Protein AF-A0A7S0RNE6-F1 (afdb_monomer_lite)

Foldseek 3Di:
DDDDDDPPPPPPPPPPPPPDQCQLPAAEQEALVSCCVPAAVDQFKEKEWAAAPPDPVRVCCVVPAQSVLCNVCSNRGHYYYYHLVRHDVVVCPDVVVVVSVVPGWIWIQHRVVRDIDTDDFDADPVRDTDNVVCVVVVCVVSVVVVVVPPDPPPPPPPDDDDDDD

Secondary structure (DSSP, 8-state):
----------------------TT-PEEE-SHHHIIIIIISSSS-EEEEEE-TT-HHHHHHIIIIIHHHHHHHTTTSEEEEEEGGGS-TTTS-S-HHHHHHH--EEEEEETTTTEEEE----B-TTS-B-GGGGHHHHHHHTTGGGGGGS---------------

Organism: NCBI:txid1411642

Structure (mmCIF, N/CA/C/O backbone):
data_AF-A0A7S0RNE6-F1
#
_entry.id   AF-A0A7S0RNE6-F1
#
loop_
_atom_site.group_PDB
_atom_site.id
_atom_site.type_symbol
_atom_site.label_atom_id
_atom_site.label_alt_id
_atom_site.label_comp_id
_atom_site.label_asym_id
_atom_site.label_entity_id
_atom_site.label_seq_id
_atom_site.pdbx_PDB_ins_code
_atom_site.Cartn_x
_atom_site.Cartn_y
_atom_site.Cartn_z
_atom_site.occupancy
_atom_site.B_iso_or_equiv
_atom_site.auth_seq_id
_atom_site.auth_comp_id
_atom_site.auth_asym_id
_atom_site.auth_atom_id
_atom_site.pdbx_PDB_model_num
ATOM 1 N N . MET A 1 1 ? -60.016 19.000 -15.930 1.00 43.31 1 MET A N 1
ATOM 2 C CA . MET A 1 1 ? -59.754 17.559 -15.732 1.00 43.31 1 MET A CA 1
ATOM 3 C C . MET A 1 1 ? -58.255 17.374 -15.800 1.00 43.31 1 MET A C 1
ATOM 5 O O . MET A 1 1 ? -57.681 17.263 -16.875 1.00 43.31 1 MET A O 1
ATOM 9 N N . ASP A 1 2 ? -57.642 17.488 -14.631 1.00 38.62 2 ASP A N 1
ATOM 10 C CA . ASP A 1 2 ? -56.204 17.470 -14.411 1.00 38.62 2 ASP A CA 1
ATOM 11 C C . ASP A 1 2 ? -55.671 16.040 -14.495 1.00 38.62 2 ASP A C 1
ATOM 13 O O . ASP A 1 2 ? -56.084 15.161 -13.734 1.00 38.62 2 ASP A O 1
ATOM 17 N N . SER A 1 3 ? -54.748 15.806 -15.428 1.00 40.12 3 SER A N 1
ATOM 18 C CA . SER A 1 3 ? -54.062 14.524 -15.547 1.00 40.12 3 SER A CA 1
ATOM 19 C C . SER A 1 3 ? -52.966 14.449 -14.487 1.00 40.12 3 SER A C 1
ATOM 21 O O . SER A 1 3 ? -51.881 15.016 -14.616 1.00 40.12 3 SER A O 1
ATOM 23 N N . LYS A 1 4 ? -53.301 13.776 -13.387 1.00 51.25 4 LYS A N 1
ATOM 24 C CA . LYS A 1 4 ? -52.359 13.310 -12.371 1.00 51.25 4 LYS A CA 1
ATOM 25 C C . LYS A 1 4 ? -51.500 12.202 -12.974 1.00 51.25 4 LYS A C 1
ATOM 27 O O . LYS A 1 4 ? -52.035 11.201 -13.439 1.00 51.25 4 LYS A O 1
ATOM 32 N N . GLY A 1 5 ? -50.180 12.342 -12.889 1.00 46.88 5 GLY A N 1
ATOM 33 C CA . GLY A 1 5 ? -49.277 11.258 -13.269 1.00 46.88 5 GLY A CA 1
ATOM 34 C C . GLY A 1 5 ? -47.790 11.563 -13.146 1.00 46.88 5 GLY A C 1
ATOM 35 O O . GLY A 1 5 ? -47.016 11.035 -13.932 1.00 46.88 5 GLY A O 1
ATOM 36 N N . LEU A 1 6 ? -47.364 12.415 -12.205 1.00 38.16 6 LEU A N 1
ATOM 37 C CA . LEU A 1 6 ? -45.937 12.574 -11.918 1.00 38.16 6 LEU A CA 1
ATOM 38 C C . LEU A 1 6 ? -45.538 11.584 -10.816 1.00 38.16 6 LEU A C 1
ATOM 40 O O . LEU A 1 6 ? -45.683 11.853 -9.622 1.00 38.16 6 LEU A O 1
ATOM 44 N N . THR A 1 7 ? -45.076 10.407 -11.230 1.00 46.88 7 THR A N 1
ATOM 45 C CA . THR A 1 7 ? -44.482 9.399 -10.350 1.00 46.88 7 THR A CA 1
ATOM 46 C C . THR A 1 7 ? -43.222 9.984 -9.714 1.00 46.88 7 THR A C 1
ATOM 48 O O . THR A 1 7 ? -42.197 10.147 -10.372 1.00 46.88 7 THR A O 1
ATOM 51 N N . ARG A 1 8 ? -43.295 10.330 -8.424 1.00 43.78 8 ARG A N 1
ATOM 52 C CA . ARG A 1 8 ? -42.121 10.671 -7.612 1.00 43.78 8 ARG A CA 1
ATOM 53 C C . ARG A 1 8 ? -41.256 9.420 -7.472 1.00 43.78 8 ARG A C 1
ATOM 55 O O . ARG A 1 8 ? -41.532 8.563 -6.638 1.00 43.78 8 ARG A O 1
ATOM 62 N N . VAL A 1 9 ? -40.215 9.320 -8.291 1.00 37.88 9 VAL A N 1
ATOM 63 C CA . VAL A 1 9 ? -39.115 8.380 -8.068 1.00 37.88 9 VAL A CA 1
ATOM 64 C C . VAL A 1 9 ? -38.275 8.952 -6.930 1.00 37.88 9 VAL A C 1
ATOM 66 O O . VAL A 1 9 ? -37.409 9.800 -7.135 1.00 37.88 9 VAL A O 1
ATOM 69 N N . THR A 1 10 ? -38.570 8.531 -5.703 1.00 36.06 10 THR A N 1
ATOM 70 C CA . THR A 1 10 ? -37.675 8.749 -4.567 1.00 36.06 10 THR A CA 1
ATOM 71 C C . THR A 1 10 ? -36.457 7.857 -4.775 1.00 36.06 10 THR A C 1
ATOM 73 O O . THR A 1 10 ? -36.476 6.677 -4.430 1.00 36.06 10 THR A O 1
ATOM 76 N N . VAL A 1 11 ? -35.398 8.406 -5.368 1.00 35.62 11 VAL A N 1
ATOM 77 C CA . VAL A 1 11 ? -34.070 7.790 -5.318 1.00 35.62 11 VAL A CA 1
ATOM 78 C C . VAL A 1 11 ? -33.594 7.920 -3.877 1.00 35.62 11 VAL A C 1
ATOM 80 O O . VAL A 1 11 ? -33.124 8.973 -3.450 1.00 35.62 11 VAL A O 1
ATOM 83 N N . VAL A 1 12 ? -33.773 6.857 -3.096 1.00 32.53 12 VAL A N 1
ATOM 84 C CA . VAL A 1 12 ? -33.127 6.728 -1.792 1.00 32.53 12 VAL A CA 1
ATOM 85 C C . VAL A 1 12 ? -31.636 6.542 -2.065 1.00 32.53 12 VAL A C 1
ATOM 87 O O . VAL A 1 12 ? -31.159 5.441 -2.323 1.00 32.53 12 VAL A O 1
ATOM 90 N N . MET A 1 13 ? -30.900 7.649 -2.067 1.00 31.06 13 MET A N 1
ATOM 91 C CA . MET A 1 13 ? -29.445 7.651 -2.101 1.00 31.06 13 MET A CA 1
ATOM 92 C C . MET A 1 13 ? -28.947 7.216 -0.717 1.00 31.06 13 MET A C 1
ATOM 94 O O . MET A 1 13 ? -28.710 8.032 0.170 1.00 31.06 13 MET A O 1
ATOM 98 N N . CYS A 1 14 ? -28.839 5.904 -0.505 1.00 28.94 14 CYS A N 1
ATOM 99 C CA . CYS A 1 14 ? -28.154 5.346 0.655 1.00 28.94 14 CYS A CA 1
ATOM 100 C C . CYS A 1 14 ? -26.645 5.594 0.516 1.00 28.94 14 CYS A C 1
ATOM 102 O O . CYS A 1 14 ? -25.917 4.750 0.003 1.00 28.94 14 CYS A O 1
ATOM 104 N N . VAL A 1 15 ? -26.155 6.735 1.006 1.00 34.16 15 VAL A N 1
ATOM 105 C CA . VAL A 1 15 ? -24.735 6.880 1.359 1.00 34.16 15 VAL A CA 1
ATOM 106 C C . VAL A 1 15 ? -24.539 6.211 2.715 1.00 34.16 15 VAL A C 1
ATOM 108 O O . VAL A 1 15 ? -24.550 6.849 3.764 1.00 34.16 15 VAL A O 1
ATOM 111 N N . LEU A 1 16 ? -24.398 4.889 2.698 1.00 36.41 16 LEU A N 1
ATOM 112 C CA . LEU A 1 16 ? -23.822 4.163 3.820 1.00 36.41 16 LEU A CA 1
ATOM 113 C C . LEU A 1 16 ? -22.301 4.267 3.685 1.00 36.41 16 LEU A C 1
ATOM 115 O O . LEU A 1 16 ? -21.660 3.403 3.099 1.00 36.41 16 LEU A O 1
ATOM 119 N N . LEU A 1 17 ? -21.714 5.327 4.247 1.00 42.22 17 LEU A N 1
ATOM 120 C CA . LEU A 1 17 ? -20.278 5.384 4.558 1.00 42.22 17 LEU A CA 1
ATOM 121 C C . LEU A 1 17 ? -19.984 4.467 5.759 1.00 42.22 17 LEU A C 1
ATOM 123 O O . LEU A 1 17 ? -19.518 4.889 6.812 1.00 42.22 17 LEU A O 1
ATOM 127 N N . GLY A 1 18 ? -20.322 3.190 5.610 1.00 36.50 18 GLY A N 1
ATOM 128 C CA . GLY A 1 18 ? -19.699 2.107 6.344 1.00 36.50 18 GLY A CA 1
ATOM 129 C C . GLY A 1 18 ? -18.663 1.534 5.401 1.00 36.50 18 GLY A C 1
ATOM 130 O O . GLY A 1 18 ? -18.988 0.634 4.633 1.00 36.50 18 GLY A O 1
ATOM 131 N N . ILE A 1 19 ? -17.456 2.101 5.394 1.00 50.94 19 ILE A N 1
ATOM 132 C CA . ILE A 1 19 ? -16.364 1.543 4.599 1.00 50.94 19 ILE A CA 1
ATOM 133 C C . ILE A 1 19 ? -15.973 0.242 5.302 1.00 50.94 19 ILE A C 1
ATOM 135 O O . ILE A 1 19 ? -15.249 0.210 6.299 1.00 50.94 19 ILE A O 1
ATOM 139 N N . GLY A 1 20 ? -16.627 -0.828 4.850 1.00 51.56 20 GLY A N 1
ATOM 140 C CA . GLY A 1 20 ? -16.221 -2.195 5.099 1.00 51.56 20 GLY A CA 1
ATOM 141 C C . GLY A 1 20 ? -14.858 -2.443 4.470 1.00 51.56 20 GLY A C 1
ATOM 142 O O . GLY A 1 20 ? -14.289 -1.579 3.804 1.00 51.56 20 GLY A O 1
ATOM 143 N N . LEU A 1 21 ? -14.331 -3.631 4.718 1.00 57.44 21 LEU A N 1
ATOM 144 C CA . LEU A 1 21 ? -13.108 -4.088 4.078 1.00 57.44 21 LEU A CA 1
ATOM 145 C C . LEU A 1 21 ? -13.195 -3.939 2.544 1.00 57.44 21 LEU A C 1
ATOM 147 O O . LEU A 1 21 ? -14.299 -3.997 1.993 1.00 57.44 21 LEU A O 1
ATOM 151 N N . SER A 1 22 ? -12.062 -3.752 1.854 1.00 61.81 22 SER A N 1
ATOM 152 C CA . SER A 1 22 ? -12.038 -3.559 0.393 1.00 61.81 22 SER A CA 1
ATOM 153 C C . SER A 1 22 ? -12.666 -4.729 -0.372 1.00 61.81 22 SER A C 1
ATOM 155 O O . SER A 1 22 ? -13.056 -4.548 -1.522 1.00 61.81 22 SER A O 1
ATOM 157 N N . ASN A 1 23 ? -12.821 -5.906 0.257 1.00 65.25 23 ASN A N 1
ATOM 158 C CA . ASN A 1 23 ? -13.466 -7.099 -0.306 1.00 65.25 23 ASN A CA 1
ATOM 159 C C . ASN A 1 23 ? -12.882 -7.488 -1.679 1.00 65.25 23 ASN A C 1
ATOM 161 O O . ASN A 1 23 ? -13.606 -7.925 -2.576 1.00 65.25 23 ASN A O 1
ATOM 165 N N . GLY A 1 24 ? -11.575 -7.281 -1.871 1.00 69.50 24 GLY A N 1
ATOM 166 C CA . GLY A 1 24 ? -10.903 -7.549 -3.144 1.00 69.50 24 GLY A CA 1
ATOM 167 C C . GLY A 1 24 ? -11.176 -6.510 -4.240 1.00 69.50 24 GLY A C 1
ATOM 168 O O . GLY A 1 24 ? 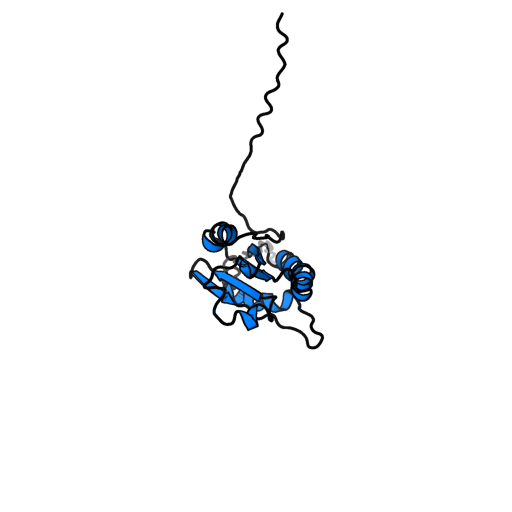-11.026 -6.825 -5.426 1.00 69.50 24 GLY A O 1
ATOM 169 N N . GLN A 1 25 ? -11.576 -5.290 -3.860 1.00 82.94 25 GLN A N 1
ATOM 170 C CA . GLN A 1 25 ? -11.595 -4.123 -4.735 1.00 82.94 25 GLN A CA 1
ATOM 171 C C . GLN A 1 25 ? -10.582 -3.047 -4.306 1.00 82.94 25 GLN A C 1
ATOM 173 O O . GLN A 1 25 ? -10.829 -2.251 -3.400 1.00 82.94 25 GLN A O 1
ATOM 178 N N . LEU A 1 26 ? -9.481 -2.961 -5.054 1.00 86.88 26 LEU A N 1
ATOM 179 C CA . LEU A 1 26 ? -8.425 -1.971 -4.858 1.00 86.88 26 LEU A CA 1
ATOM 180 C C . LEU A 1 26 ? -8.985 -0.541 -4.861 1.00 86.88 26 LEU A C 1
ATOM 182 O O . LEU A 1 26 ? -9.595 -0.093 -5.838 1.00 86.88 26 LEU A O 1
ATOM 186 N N . VAL A 1 27 ? -8.745 0.196 -3.776 1.00 91.50 27 VAL A N 1
ATOM 187 C CA . VAL A 1 27 ? -9.258 1.560 -3.604 1.00 91.50 27 VAL A CA 1
ATOM 188 C C . VAL A 1 27 ? -8.257 2.579 -4.140 1.00 91.50 27 VAL A C 1
ATOM 190 O O . VAL A 1 27 ? -7.149 2.707 -3.627 1.00 91.50 27 VAL A O 1
ATOM 193 N N . LYS A 1 28 ? -8.665 3.379 -5.126 1.00 91.81 28 LYS A N 1
ATOM 194 C CA . LYS A 1 28 ? -7.859 4.508 -5.604 1.00 91.81 28 LYS A CA 1
ATOM 195 C C . LYS A 1 28 ? -8.149 5.770 -4.788 1.00 91.81 28 LYS A C 1
ATOM 197 O O . LYS A 1 28 ? -9.288 6.242 -4.748 1.00 91.81 28 LYS A O 1
ATOM 202 N N . LEU A 1 29 ? -7.120 6.311 -4.144 1.00 92.12 29 LEU A N 1
ATOM 203 C CA . LEU A 1 29 ? -7.142 7.590 -3.440 1.00 92.12 29 LEU A CA 1
ATOM 204 C C . LEU A 1 29 ? -6.666 8.674 -4.409 1.00 92.12 29 LEU A C 1
ATOM 206 O O . LEU A 1 29 ? -5.570 8.577 -4.956 1.00 92.12 29 LEU A O 1
ATOM 210 N N . ASN A 1 30 ? -7.504 9.683 -4.644 1.00 90.19 30 ASN A N 1
ATOM 211 C CA . ASN A 1 30 ? -7.254 10.701 -5.677 1.00 90.19 30 ASN A CA 1
ATOM 212 C C . ASN A 1 30 ? -6.733 12.030 -5.114 1.00 90.19 30 ASN A C 1
ATOM 214 O O . ASN A 1 30 ? -6.641 13.002 -5.852 1.00 90.19 30 ASN A O 1
ATOM 218 N N . SER A 1 31 ? -6.528 12.117 -3.799 1.00 90.25 31 SER A N 1
ATOM 219 C CA . SER A 1 31 ? -6.063 13.336 -3.145 1.00 90.25 31 SER A CA 1
ATOM 220 C C . SER A 1 31 ? -5.549 13.051 -1.737 1.00 90.25 31 SER A C 1
ATOM 222 O O . SER A 1 31 ? -5.872 12.024 -1.123 1.00 90.25 31 SER A O 1
ATOM 224 N N . ARG A 1 32 ? -4.819 14.023 -1.183 1.00 88.62 32 ARG A N 1
ATOM 225 C CA . ARG A 1 32 ? -4.440 14.033 0.235 1.00 88.62 32 ARG A CA 1
ATOM 226 C C . ARG A 1 32 ? -5.656 13.989 1.165 1.00 88.62 32 ARG A C 1
ATOM 228 O O . ARG A 1 32 ? -5.652 13.251 2.145 1.00 88.62 32 ARG A O 1
ATOM 235 N N . ASP A 1 33 ? -6.715 14.722 0.834 1.00 88.12 33 ASP A N 1
ATOM 236 C CA . ASP A 1 33 ? -7.965 14.730 1.602 1.00 88.12 33 ASP A CA 1
ATOM 237 C C . ASP A 1 33 ? -8.620 13.342 1.652 1.00 88.12 33 ASP A C 1
ATOM 239 O O . ASP A 1 33 ? -9.148 12.934 2.690 1.00 88.12 33 ASP A O 1
ATOM 243 N N . ASP A 1 34 ? -8.591 12.611 0.535 1.00 89.19 34 ASP A N 1
ATOM 244 C CA . ASP A 1 34 ? -9.097 11.241 0.452 1.00 89.19 34 ASP A CA 1
ATOM 245 C C . ASP A 1 34 ? -8.289 10.303 1.351 1.00 89.19 34 ASP A C 1
ATOM 247 O O . ASP A 1 34 ? -8.875 9.474 2.051 1.00 89.19 34 ASP A O 1
ATOM 251 N N . PHE A 1 35 ? -6.963 10.461 1.377 1.00 88.44 35 PHE A N 1
ATOM 252 C CA . PHE A 1 35 ? -6.092 9.717 2.282 1.00 88.44 35 PHE A CA 1
ATOM 253 C C . PHE A 1 35 ? -6.444 9.997 3.746 1.00 88.44 35 PHE A C 1
ATOM 255 O O . PHE A 1 35 ? -6.665 9.070 4.524 1.00 88.44 35 PHE A O 1
ATOM 262 N N . GLU A 1 36 ? -6.568 11.262 4.140 1.00 85.38 36 GLU A N 1
ATOM 263 C CA . GLU A 1 36 ? -6.894 11.608 5.526 1.00 85.38 36 GLU A CA 1
ATOM 264 C C . GLU A 1 36 ? -8.266 11.063 5.951 1.00 85.38 36 GLU A C 1
ATOM 266 O O . GLU A 1 36 ? -8.410 10.483 7.032 1.00 85.38 36 GLU A O 1
ATOM 271 N N . LYS A 1 37 ? -9.277 11.179 5.084 1.00 86.12 37 LYS A N 1
ATOM 272 C CA . LYS A 1 37 ? -10.650 10.756 5.395 1.00 86.12 37 LYS A CA 1
ATOM 273 C C . LYS A 1 37 ? -10.835 9.239 5.382 1.00 86.12 37 LYS A C 1
ATOM 275 O O . LYS A 1 37 ? -11.564 8.728 6.228 1.00 86.12 37 LYS A O 1
ATOM 280 N N . LYS A 1 38 ? -10.214 8.524 4.440 1.00 86.44 38 LYS A N 1
ATOM 281 C CA . LYS A 1 38 ? -10.411 7.072 4.259 1.00 86.44 38 LYS A CA 1
ATOM 282 C C . LYS A 1 38 ? -9.355 6.250 4.989 1.00 86.44 38 LYS A C 1
ATOM 284 O O . LYS A 1 38 ? -9.664 5.218 5.557 1.00 86.44 38 LYS A O 1
ATOM 289 N N . VAL A 1 39 ? -8.109 6.708 5.032 1.00 86.44 39 VAL A N 1
ATOM 290 C CA . VAL A 1 39 ? -7.003 5.938 5.622 1.00 86.44 39 VAL A CA 1
ATOM 291 C C . VAL A 1 39 ? -6.799 6.312 7.086 1.00 86.44 39 VAL A C 1
ATOM 293 O O . VAL A 1 39 ? -6.757 5.443 7.955 1.00 86.44 39 VAL A O 1
ATOM 296 N N . VAL A 1 40 ? -6.692 7.610 7.386 1.00 81.62 40 VAL A N 1
ATOM 297 C CA . VAL A 1 40 ? -6.318 8.078 8.735 1.00 81.62 40 VAL A CA 1
ATOM 298 C C . VAL A 1 40 ? -7.512 8.084 9.693 1.00 81.62 40 VAL A C 1
ATOM 300 O O . VAL A 1 40 ? -7.379 7.693 10.859 1.00 81.62 40 VAL A O 1
ATOM 303 N N . ALA A 1 41 ? -8.687 8.519 9.230 1.00 77.31 41 ALA A N 1
ATOM 304 C CA . ALA A 1 41 ? -9.873 8.620 10.080 1.00 77.31 41 ALA A CA 1
ATOM 305 C C . ALA A 1 41 ? -10.556 7.262 10.353 1.00 77.31 41 ALA A C 1
ATOM 307 O O . ALA A 1 41 ? -11.254 7.113 11.367 1.00 77.31 41 ALA A O 1
ATOM 308 N N . GLU A 1 42 ? -10.335 6.256 9.502 1.00 74.00 42 GLU A N 1
ATOM 309 C CA . GLU A 1 42 ? -10.970 4.942 9.611 1.00 74.00 42 GLU A CA 1
ATOM 310 C C . GLU A 1 42 ? -10.429 4.059 10.739 1.00 74.00 42 GLU A C 1
ATOM 312 O O . GLU A 1 42 ? -9.358 4.273 11.308 1.00 74.00 42 GLU A O 1
ATOM 317 N N . LYS A 1 43 ? -11.221 3.036 11.099 1.00 69.88 43 LYS A N 1
ATOM 318 C CA . LYS A 1 43 ? -10.873 2.085 12.164 1.00 69.88 43 LYS A CA 1
ATOM 319 C C . LYS A 1 43 ? -9.940 0.961 11.702 1.00 69.88 43 LYS A C 1
ATOM 321 O O . LYS A 1 43 ? -9.224 0.416 12.544 1.00 69.88 43 LYS A O 1
ATOM 326 N N . ASN A 1 44 ? -9.981 0.617 10.418 1.00 79.94 44 ASN A N 1
ATOM 327 C CA . ASN A 1 44 ? -9.299 -0.541 9.848 1.00 79.94 44 ASN A CA 1
ATOM 328 C C . ASN A 1 44 ? -7.833 -0.226 9.530 1.00 79.94 44 ASN A C 1
ATOM 330 O O . ASN A 1 44 ? -7.449 0.935 9.401 1.00 79.94 44 ASN A O 1
ATOM 334 N N . ALA A 1 45 ? -7.002 -1.264 9.447 1.00 85.56 45 ALA A N 1
ATOM 335 C CA . ALA A 1 45 ? -5.663 -1.106 8.897 1.00 85.56 45 ALA A CA 1
ATOM 336 C C . ALA A 1 45 ? -5.755 -0.908 7.379 1.00 85.56 45 ALA A C 1
ATOM 338 O O . ALA A 1 45 ? -6.696 -1.390 6.739 1.00 85.56 45 ALA A O 1
ATOM 339 N N . TRP A 1 46 ? -4.763 -0.222 6.823 1.00 90.38 46 TRP A N 1
ATOM 340 C CA . TRP A 1 46 ? -4.680 0.046 5.395 1.00 90.38 46 TRP A CA 1
ATOM 341 C C . TRP A 1 46 ? -3.297 -0.289 4.865 1.00 90.38 46 TRP A C 1
ATOM 343 O O . TRP A 1 46 ? -2.285 -0.002 5.505 1.00 90.38 46 TRP A O 1
ATOM 353 N N . LEU A 1 47 ? -3.270 -0.872 3.679 1.00 91.31 47 LEU A N 1
ATOM 354 C CA . LEU A 1 47 ? -2.080 -1.091 2.890 1.00 91.31 47 LEU A CA 1
ATOM 355 C C . LEU A 1 47 ? -2.120 -0.145 1.694 1.00 91.31 47 LEU A C 1
ATOM 357 O O . LEU A 1 47 ? -2.961 -0.299 0.812 1.00 91.31 47 LEU A O 1
ATOM 361 N N . ILE A 1 48 ? -1.234 0.844 1.682 1.00 91.31 48 ILE A N 1
ATOM 362 C CA . ILE A 1 48 ? -1.222 1.907 0.678 1.00 91.31 48 ILE A CA 1
ATOM 363 C C . ILE A 1 48 ? 0.028 1.790 -0.175 1.00 91.31 48 ILE A C 1
ATOM 365 O O . ILE A 1 48 ? 1.134 1.780 0.361 1.00 91.31 48 ILE A O 1
ATOM 369 N N . ALA A 1 49 ? -0.145 1.748 -1.494 1.00 90.44 49 ALA A N 1
ATOM 370 C CA . ALA A 1 49 ? 0.958 1.903 -2.430 1.00 90.44 49 ALA A CA 1
ATOM 371 C C . ALA A 1 49 ? 1.037 3.328 -2.980 1.00 90.44 49 ALA A C 1
ATOM 373 O O . ALA A 1 49 ? 0.044 3.865 -3.474 1.00 90.44 49 ALA A O 1
ATOM 374 N N . GLY A 1 50 ? 2.233 3.909 -2.923 1.00 89.12 50 GLY A N 1
ATOM 375 C CA . GLY A 1 50 ? 2.567 5.163 -3.594 1.00 89.12 50 GLY A CA 1
ATOM 376 C C . GLY A 1 50 ? 3.047 4.875 -5.001 1.00 89.12 50 GLY A C 1
ATOM 377 O O . GLY A 1 50 ? 4.002 4.116 -5.191 1.00 89.12 50 GLY A O 1
ATOM 378 N N . LEU A 1 51 ? 2.374 5.475 -5.972 1.00 87.94 51 LEU A N 1
ATOM 379 C CA . LEU A 1 51 ? 2.629 5.279 -7.390 1.00 87.94 51 LEU A CA 1
ATOM 380 C C . LEU A 1 51 ? 3.018 6.599 -8.046 1.00 87.94 51 LEU A C 1
ATOM 382 O O . LEU A 1 51 ? 2.510 7.651 -7.672 1.00 87.94 51 LEU A O 1
ATOM 386 N N . GLU A 1 52 ? 3.878 6.512 -9.053 1.00 85.44 52 GLU A N 1
ATOM 387 C CA . GLU A 1 52 ? 4.191 7.630 -9.935 1.00 85.44 52 GLU A CA 1
ATOM 388 C C . GLU A 1 52 ? 3.576 7.345 -11.307 1.00 85.44 52 GLU A C 1
ATOM 390 O O . GLU A 1 52 ? 3.883 6.326 -11.935 1.00 85.44 52 GLU A O 1
ATOM 395 N N . SER A 1 53 ? 2.665 8.203 -11.762 1.00 76.94 53 SER A N 1
ATOM 396 C CA . SER A 1 53 ? 1.843 7.926 -12.949 1.00 76.94 53 SER A CA 1
ATOM 397 C C . SER A 1 53 ? 2.657 7.754 -14.238 1.00 76.94 53 SER A C 1
ATOM 399 O O . SER A 1 53 ? 2.312 6.911 -15.079 1.00 76.94 53 SER A O 1
ATOM 401 N N . ASP A 1 54 ? 3.779 8.465 -14.355 1.00 80.06 54 ASP A N 1
ATOM 402 C CA . ASP A 1 54 ? 4.652 8.436 -15.529 1.00 80.06 54 ASP A CA 1
ATOM 403 C C . ASP A 1 54 ? 5.578 7.209 -15.570 1.00 80.06 54 ASP A C 1
ATOM 405 O O . ASP A 1 54 ? 6.047 6.812 -16.644 1.00 80.06 54 ASP A O 1
ATOM 409 N N . LEU A 1 55 ? 5.762 6.502 -14.449 1.00 80.12 55 LEU A N 1
ATOM 410 C CA . LEU A 1 55 ? 6.635 5.332 -14.384 1.00 80.12 55 LEU A CA 1
ATOM 411 C C . LEU A 1 55 ? 5.920 4.048 -14.820 1.00 80.12 55 LEU A C 1
ATOM 413 O O . LEU A 1 55 ? 4.957 3.577 -14.211 1.00 80.12 55 LEU A O 1
ATOM 417 N N . SER A 1 56 ? 6.467 3.400 -15.854 1.00 83.94 56 SER A N 1
ATOM 418 C CA . SER A 1 56 ? 5.993 2.086 -16.318 1.00 83.94 56 SER A CA 1
ATOM 419 C C . SER A 1 56 ? 6.011 1.035 -15.199 1.00 83.94 56 SER A C 1
ATOM 421 O O . SER A 1 56 ? 5.079 0.238 -15.080 1.00 83.94 56 SER A O 1
ATOM 423 N N . ALA A 1 57 ? 7.025 1.087 -14.328 1.00 81.88 57 ALA A N 1
ATOM 424 C CA . ALA A 1 57 ? 7.149 0.212 -13.166 1.00 81.88 57 ALA A CA 1
ATOM 425 C C . ALA A 1 57 ? 5.964 0.357 -12.195 1.00 81.88 57 ALA A C 1
ATOM 427 O O . ALA A 1 57 ? 5.419 -0.652 -11.751 1.00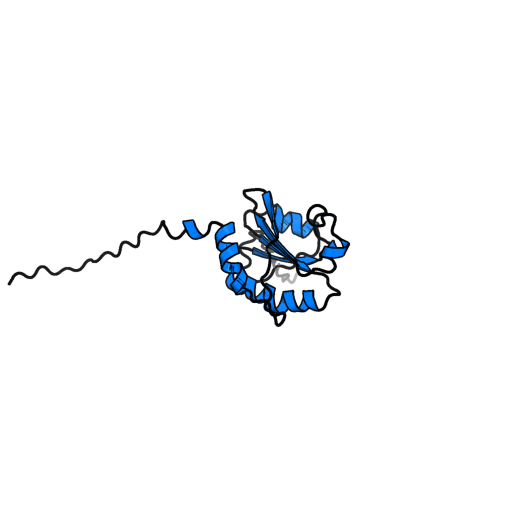 81.88 57 ALA A O 1
ATOM 428 N N . SER A 1 58 ? 5.498 1.582 -11.927 1.00 85.75 58 SER A N 1
ATOM 429 C CA . SER A 1 58 ? 4.342 1.832 -11.056 1.00 85.75 58 SER A CA 1
ATOM 430 C C . SER A 1 58 ? 3.041 1.287 -11.646 1.00 85.75 58 SER A C 1
ATOM 432 O O . SER A 1 58 ? 2.267 0.651 -10.932 1.00 85.75 58 SER A O 1
ATOM 434 N N . ARG A 1 59 ? 2.821 1.443 -12.960 1.00 87.19 59 ARG A N 1
ATOM 435 C CA . ARG A 1 59 ? 1.647 0.864 -13.644 1.00 87.19 59 ARG A CA 1
ATOM 436 C C . ARG A 1 59 ? 1.673 -0.664 -13.637 1.00 87.19 59 ARG A C 1
ATOM 438 O O . ARG A 1 59 ? 0.643 -1.304 -13.419 1.00 87.19 59 ARG A O 1
ATOM 445 N N . HIS A 1 60 ? 2.846 -1.256 -13.873 1.00 87.50 60 HIS A N 1
ATOM 446 C CA . HIS A 1 60 ? 3.015 -2.705 -13.815 1.00 87.50 60 HIS A CA 1
ATOM 447 C C . HIS A 1 60 ? 2.750 -3.229 -12.399 1.00 87.50 60 HIS A C 1
ATOM 449 O O . HIS A 1 60 ? 1.995 -4.183 -12.220 1.00 87.50 60 HIS A O 1
ATOM 455 N N . PHE A 1 61 ? 3.300 -2.557 -11.390 1.00 88.19 61 PHE A N 1
ATOM 456 C CA . PHE A 1 61 ? 3.094 -2.888 -9.988 1.00 88.19 61 PHE A CA 1
ATOM 457 C C . PHE A 1 61 ? 1.627 -2.801 -9.563 1.00 88.19 61 PHE A C 1
ATOM 459 O O . PHE A 1 61 ? 1.108 -3.735 -8.958 1.00 88.19 61 PHE A O 1
ATOM 466 N N . GLU A 1 62 ? 0.916 -1.733 -9.925 1.00 90.12 62 GLU A N 1
ATOM 467 C CA . GLU A 1 62 ? -0.513 -1.610 -9.627 1.00 90.12 62 GLU A CA 1
ATOM 468 C C . GLU A 1 62 ? -1.306 -2.794 -10.202 1.00 90.12 62 GLU A C 1
ATOM 470 O O . GLU A 1 62 ? -2.029 -3.485 -9.481 1.00 90.12 62 GLU A O 1
ATOM 475 N N . LYS A 1 63 ? -1.111 -3.084 -11.493 1.00 89.12 63 LYS A N 1
ATOM 476 C CA . LYS A 1 63 ? -1.885 -4.098 -12.218 1.00 89.12 63 LYS A CA 1
ATOM 477 C C . LYS A 1 63 ? -1.560 -5.534 -11.801 1.00 89.12 63 LYS A C 1
ATOM 479 O O . LYS A 1 63 ? -2.463 -6.368 -11.741 1.00 89.12 63 LYS A O 1
ATOM 484 N N . HIS A 1 64 ? -0.285 -5.842 -11.576 1.00 88.31 64 HIS A N 1
ATOM 485 C CA . HIS A 1 64 ? 0.175 -7.218 -11.375 1.00 88.31 64 HIS A CA 1
ATOM 486 C C . HIS A 1 64 ? 0.435 -7.557 -9.911 1.00 88.31 64 HIS A C 1
ATOM 488 O O . HIS A 1 64 ? 0.231 -8.705 -9.519 1.00 88.31 64 HIS A O 1
ATOM 494 N N . PHE A 1 65 ? 0.824 -6.575 -9.099 1.00 90.50 65 PHE A N 1
ATOM 495 C CA . PHE A 1 65 ? 1.090 -6.784 -7.684 1.00 90.50 65 PHE A CA 1
ATOM 496 C C . PHE A 1 65 ? -0.102 -6.372 -6.820 1.00 90.50 65 PHE A C 1
ATOM 498 O O . PHE A 1 65 ? -0.684 -7.225 -6.154 1.00 90.50 65 PHE A O 1
ATOM 505 N N . MET A 1 66 ? -0.524 -5.103 -6.865 1.00 91.62 66 MET A N 1
ATOM 506 C CA . MET A 1 66 ? -1.533 -4.569 -5.935 1.00 91.62 66 MET A CA 1
ATOM 507 C C . MET A 1 66 ? -2.921 -5.179 -6.128 1.00 91.62 66 MET A C 1
ATOM 509 O O . MET A 1 66 ? -3.546 -5.579 -5.150 1.00 91.62 66 MET A O 1
ATOM 513 N N . VAL A 1 67 ? -3.388 -5.321 -7.373 1.00 91.00 67 VAL A N 1
ATOM 514 C CA . VAL A 1 67 ? -4.682 -5.972 -7.662 1.00 91.00 67 VAL A CA 1
ATOM 515 C C . VAL A 1 67 ? -4.705 -7.428 -7.187 1.00 91.00 67 VAL A C 1
ATOM 517 O O . VAL A 1 67 ? -5.725 -7.913 -6.707 1.00 91.00 67 VAL A O 1
ATOM 520 N N . GLN A 1 68 ? -3.594 -8.153 -7.327 1.00 90.88 68 GLN A N 1
ATOM 521 C CA . GLN A 1 68 ? -3.512 -9.541 -6.864 1.00 90.88 68 GLN A CA 1
ATOM 522 C C . GLN A 1 68 ? -3.405 -9.613 -5.344 1.00 90.88 68 GLN A C 1
ATOM 524 O O . GLN A 1 68 ? -4.020 -10.471 -4.723 1.00 90.88 68 GLN A O 1
ATOM 529 N N . LEU A 1 69 ? -2.653 -8.697 -4.742 1.00 90.56 69 LEU A N 1
ATOM 530 C CA . LEU A 1 69 ? -2.520 -8.602 -3.301 1.00 90.56 69 LEU A CA 1
ATOM 531 C C . LEU A 1 69 ? -3.862 -8.326 -2.627 1.00 90.56 69 LEU A C 1
ATOM 533 O O . LEU A 1 69 ? -4.216 -9.024 -1.685 1.00 90.56 69 LEU A O 1
ATOM 537 N N . ASP A 1 70 ? -4.631 -7.370 -3.139 1.00 91.31 70 ASP A N 1
ATOM 538 C CA . ASP A 1 70 ? -5.962 -7.038 -2.632 1.00 91.31 70 ASP A CA 1
ATOM 539 C C . ASP A 1 70 ? -6.930 -8.232 -2.700 1.00 91.31 70 ASP A C 1
ATOM 541 O O . ASP A 1 70 ? -7.663 -8.477 -1.749 1.00 91.31 70 ASP A O 1
ATOM 545 N N . LYS A 1 71 ? -6.844 -9.088 -3.725 1.00 88.88 71 LYS A N 1
ATOM 546 C CA . LYS A 1 71 ? -7.600 -10.358 -3.749 1.00 88.88 71 LYS A CA 1
ATOM 547 C C . LYS A 1 71 ? -7.195 -11.345 -2.650 1.00 88.88 71 LYS A C 1
ATOM 549 O O . LYS A 1 71 ? -7.998 -12.191 -2.276 1.00 88.88 71 LYS A O 1
ATOM 554 N N . LEU A 1 72 ? -5.952 -11.286 -2.171 1.00 88.81 72 LEU A N 1
ATOM 555 C CA . LEU A 1 72 ? -5.429 -12.198 -1.147 1.00 88.81 72 LEU A CA 1
ATOM 556 C C . LEU A 1 72 ? -5.702 -11.703 0.272 1.00 88.81 72 LEU A C 1
ATOM 558 O O . LEU A 1 72 ? -5.865 -12.521 1.176 1.00 88.81 72 LEU A O 1
ATOM 562 N N . VAL A 1 73 ? -5.680 -10.383 0.480 1.00 87.88 73 VAL A N 1
ATOM 563 C CA . VAL A 1 73 ? -5.723 -9.773 1.820 1.00 87.88 73 VAL A CA 1
ATOM 564 C C . VAL A 1 73 ? -6.884 -8.809 2.032 1.00 87.88 73 VAL A C 1
ATOM 566 O O . VAL A 1 73 ? -7.036 -8.318 3.147 1.00 87.88 73 VAL A O 1
ATOM 569 N N . GLY A 1 74 ? -7.708 -8.554 1.015 1.00 83.94 74 GLY A N 1
ATOM 570 C CA . GLY A 1 74 ? -8.816 -7.596 1.055 1.00 83.94 74 GLY A CA 1
ATOM 571 C C . GLY A 1 74 ? -9.893 -7.926 2.087 1.00 83.94 74 GLY A C 1
ATOM 572 O O . GLY A 1 74 ? -10.643 -7.041 2.471 1.00 83.94 74 GLY A O 1
ATOM 573 N N . ASP A 1 75 ? -9.924 -9.164 2.593 1.00 82.88 75 ASP A N 1
ATOM 574 C CA . ASP A 1 75 ? -10.774 -9.595 3.714 1.00 82.88 75 ASP A CA 1
ATOM 575 C C . ASP A 1 75 ? -10.151 -9.316 5.098 1.00 82.88 75 ASP A C 1
ATOM 577 O O . ASP A 1 75 ? -10.776 -9.545 6.136 1.00 82.88 75 ASP A O 1
ATOM 581 N N . TRP A 1 76 ? -8.886 -8.896 5.157 1.00 82.88 76 TRP A N 1
ATOM 582 C CA . TRP A 1 76 ? -8.137 -8.664 6.403 1.00 82.88 76 TRP A CA 1
ATOM 583 C C . TRP A 1 76 ? -7.780 -7.194 6.583 1.00 82.88 76 TRP A C 1
ATOM 585 O O . TRP A 1 76 ? -7.718 -6.695 7.710 1.00 82.88 76 TRP A O 1
ATOM 595 N N . ILE A 1 77 ? -7.485 -6.521 5.475 1.00 86.88 77 ILE A N 1
ATOM 596 C CA . ILE A 1 77 ? -6.962 -5.166 5.442 1.00 86.88 77 ILE A CA 1
ATOM 597 C C . ILE A 1 77 ? -7.457 -4.459 4.184 1.00 86.88 77 ILE A C 1
ATOM 599 O O . ILE A 1 77 ? -7.553 -5.068 3.124 1.00 86.88 77 ILE A O 1
ATOM 603 N N . ASN A 1 78 ? -7.734 -3.162 4.296 1.00 89.81 78 ASN A N 1
ATOM 604 C CA . ASN A 1 78 ? -8.037 -2.348 3.127 1.00 89.81 78 ASN A CA 1
ATOM 605 C C . ASN A 1 78 ? -6.778 -2.160 2.288 1.00 89.81 78 ASN A C 1
ATOM 607 O O . ASN A 1 78 ? -5.717 -1.851 2.832 1.00 89.81 78 ASN A O 1
ATOM 611 N N . VAL A 1 79 ? -6.891 -2.291 0.972 1.00 92.44 79 VAL A N 1
ATOM 612 C CA . VAL A 1 79 ? -5.772 -2.059 0.057 1.00 92.44 79 VAL A CA 1
ATOM 613 C C . VAL A 1 79 ? -6.093 -0.882 -0.852 1.00 92.44 79 VAL A C 1
ATOM 615 O O . VAL A 1 79 ? -7.181 -0.801 -1.425 1.00 92.44 79 VAL A O 1
ATOM 618 N N . GLY A 1 80 ? -5.143 0.040 -0.995 1.00 93.44 80 GLY A N 1
ATOM 619 C CA . GLY A 1 80 ? -5.319 1.202 -1.849 1.00 93.44 80 GLY A CA 1
ATOM 620 C C . GLY A 1 80 ? -4.053 1.700 -2.525 1.00 93.44 80 GLY A C 1
ATOM 621 O O . GLY A 1 80 ? -2.933 1.327 -2.174 1.00 93.44 80 GLY A O 1
ATOM 622 N N . THR A 1 81 ? -4.254 2.558 -3.518 1.00 93.38 81 THR A N 1
ATOM 623 C CA . THR A 1 81 ? -3.195 3.250 -4.257 1.00 93.38 81 THR A CA 1
ATOM 624 C C . THR A 1 81 ? -3.393 4.754 -4.174 1.00 93.38 81 THR A C 1
ATOM 626 O O . THR A 1 81 ? -4.520 5.239 -4.071 1.00 93.38 81 THR A O 1
ATOM 629 N N . ILE A 1 82 ? -2.294 5.499 -4.202 1.00 91.81 82 ILE A N 1
ATOM 630 C CA . ILE A 1 82 ? -2.284 6.963 -4.215 1.00 91.81 82 ILE A CA 1
ATOM 631 C C . ILE A 1 82 ? -1.096 7.453 -5.042 1.00 91.81 82 ILE A C 1
ATOM 633 O O . ILE A 1 82 ? -0.075 6.766 -5.122 1.00 91.81 82 ILE A O 1
ATOM 637 N N . GLN A 1 83 ? -1.216 8.627 -5.663 1.00 89.12 83 GLN A N 1
ATOM 638 C CA . GLN A 1 83 ? -0.059 9.257 -6.295 1.00 89.12 83 GLN A CA 1
ATOM 639 C C . GLN A 1 83 ? 0.936 9.721 -5.227 1.00 89.12 83 GLN A C 1
ATOM 641 O O . GLN A 1 83 ? 0.537 10.194 -4.161 1.00 89.12 83 GLN A O 1
ATOM 646 N N . VAL A 1 84 ? 2.237 9.598 -5.495 1.00 85.38 84 VAL A N 1
ATOM 647 C CA . VAL A 1 84 ? 3.277 10.022 -4.540 1.00 85.38 84 VAL A CA 1
ATOM 648 C C . VAL A 1 84 ? 3.140 11.509 -4.186 1.00 85.38 84 VAL A C 1
ATOM 650 O O . VAL A 1 84 ? 3.293 11.875 -3.018 1.00 85.38 84 VAL A O 1
ATOM 653 N N . GLU A 1 85 ? 2.776 12.358 -5.149 1.00 84.50 85 GLU A N 1
ATOM 654 C CA . GLU A 1 85 ? 2.531 13.795 -4.941 1.00 84.50 85 GLU A CA 1
ATOM 655 C C . GLU A 1 85 ? 1.372 14.100 -3.974 1.00 84.50 85 GLU A C 1
ATOM 657 O O . GLU A 1 85 ? 1.433 15.077 -3.217 1.00 84.50 85 GLU A O 1
ATOM 662 N N . ASP A 1 86 ? 0.373 13.216 -3.920 1.00 88.00 86 ASP A N 1
ATOM 663 C CA . ASP A 1 86 ? -0.818 13.343 -3.075 1.00 88.00 86 ASP A CA 1
ATOM 664 C C . ASP A 1 86 ? -0.614 12.810 -1.651 1.00 88.00 86 ASP A C 1
ATOM 666 O O . ASP A 1 86 ? -1.461 13.015 -0.775 1.00 88.00 86 ASP A O 1
ATOM 670 N N . LEU A 1 87 ? 0.515 12.151 -1.376 1.00 83.56 87 LEU A N 1
ATOM 671 C CA . LEU A 1 87 ? 0.824 11.668 -0.035 1.00 83.56 87 LEU A CA 1
ATOM 672 C C . LEU A 1 87 ? 0.932 12.826 0.987 1.00 83.56 87 LEU A C 1
ATOM 674 O O . LEU A 1 87 ? 1.257 13.975 0.656 1.00 83.56 87 LEU A O 1
ATOM 678 N N . PRO A 1 88 ? 0.674 12.552 2.274 1.00 80.44 88 PRO A N 1
ATOM 679 C CA . PRO A 1 88 ? 1.038 13.450 3.364 1.00 80.44 88 PRO A CA 1
ATOM 680 C C . PRO A 1 88 ? 2.541 13.781 3.361 1.00 80.44 88 PRO A C 1
ATOM 682 O O . PRO A 1 88 ? 3.382 12.920 3.099 1.00 80.44 88 PRO A O 1
ATOM 685 N N . LYS A 1 89 ? 2.905 15.030 3.678 1.00 77.12 89 LYS A N 1
ATOM 686 C CA . LYS A 1 89 ? 4.305 15.509 3.617 1.00 77.12 89 LYS A CA 1
ATOM 687 C C . LYS A 1 89 ? 5.267 14.718 4.512 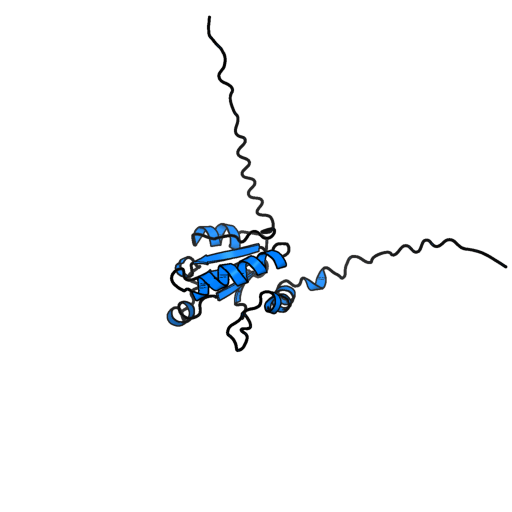1.00 77.12 89 LYS A C 1
ATOM 689 O O . LYS A 1 89 ? 6.450 14.605 4.213 1.00 77.12 89 LYS A O 1
ATOM 694 N N . ASP A 1 90 ? 4.773 14.178 5.618 1.00 72.38 90 ASP A N 1
ATOM 695 C CA . ASP A 1 90 ? 5.519 13.330 6.548 1.00 72.38 90 ASP A CA 1
ATOM 696 C C . ASP A 1 90 ? 5.779 11.914 6.006 1.00 72.38 90 ASP A C 1
ATOM 698 O O . ASP A 1 90 ? 6.739 11.271 6.440 1.00 72.38 90 ASP A O 1
ATOM 702 N N . MET A 1 91 ? 4.980 11.457 5.035 1.00 71.00 91 MET A N 1
ATOM 703 C CA . MET A 1 91 ? 5.255 10.262 4.225 1.00 71.00 91 MET A CA 1
ATOM 704 C C . MET A 1 91 ? 6.182 10.573 3.044 1.00 71.00 91 MET A C 1
ATOM 706 O O . MET A 1 91 ? 6.935 9.708 2.613 1.00 71.00 91 MET A O 1
ATOM 710 N N . GLN A 1 92 ? 6.199 11.824 2.579 1.00 67.50 92 GLN A N 1
ATOM 711 C CA . GLN A 1 92 ? 7.115 12.336 1.550 1.00 67.50 92 GLN A CA 1
ATOM 712 C C . GLN A 1 92 ? 8.507 12.721 2.108 1.00 67.50 92 GLN A C 1
ATOM 714 O O . GLN A 1 92 ? 9.186 13.572 1.540 1.00 67.50 92 GLN A O 1
ATOM 719 N N . LYS A 1 93 ? 8.934 12.149 3.248 1.00 57.88 93 LYS A N 1
ATOM 720 C CA . LYS A 1 93 ? 10.198 12.476 3.950 1.00 57.88 93 LYS A CA 1
ATOM 721 C C . LYS A 1 93 ? 11.425 12.534 3.005 1.00 57.88 93 LYS A C 1
ATOM 723 O O . LYS A 1 93 ? 11.451 11.841 1.993 1.00 57.88 93 LYS A O 1
ATOM 728 N N . PRO A 1 94 ? 12.476 13.312 3.353 1.00 45.41 94 PRO A N 1
ATOM 729 C CA . PRO A 1 94 ? 13.279 14.157 2.446 1.00 45.41 94 PRO A CA 1
ATOM 730 C C . PRO A 1 94 ? 14.162 13.454 1.402 1.00 45.41 94 PRO A C 1
ATOM 732 O O . PRO A 1 94 ? 14.859 14.126 0.651 1.00 45.41 94 PRO A O 1
ATOM 735 N N . ASN A 1 95 ? 14.087 12.134 1.267 1.00 46.09 95 ASN A N 1
ATOM 736 C CA . ASN A 1 95 ? 14.681 11.392 0.156 1.00 46.09 95 ASN A CA 1
ATOM 737 C C . ASN A 1 95 ? 13.804 11.475 -1.111 1.00 46.09 95 ASN A C 1
ATOM 739 O O . ASN A 1 95 ? 13.707 10.505 -1.855 1.00 46.09 95 ASN A O 1
ATOM 743 N N . VAL A 1 96 ? 13.145 12.612 -1.360 1.00 44.62 96 VAL A N 1
ATOM 744 C CA . VAL A 1 96 ? 12.157 12.807 -2.440 1.00 44.62 96 VAL A CA 1
ATOM 745 C C . VAL A 1 96 ? 12.748 12.467 -3.813 1.00 44.62 96 VAL A C 1
ATOM 747 O O . VAL A 1 96 ? 12.084 11.821 -4.616 1.00 44.62 96 VAL A O 1
ATOM 750 N N . GLU A 1 97 ? 14.031 12.757 -4.042 1.00 48.25 97 GLU A N 1
ATOM 751 C CA . GLU A 1 97 ? 14.718 12.370 -5.283 1.00 48.25 97 GLU A CA 1
ATOM 752 C C . GLU A 1 97 ? 14.961 10.858 -5.418 1.00 48.25 97 GLU A C 1
ATOM 754 O O . GLU A 1 97 ? 15.071 10.348 -6.532 1.00 48.25 97 GLU A O 1
ATOM 759 N N . HIS A 1 98 ? 15.043 10.126 -4.303 1.00 47.53 98 HIS A N 1
ATOM 760 C CA . HIS A 1 98 ? 15.184 8.670 -4.289 1.00 47.53 98 HIS A CA 1
ATOM 761 C C . HIS A 1 98 ? 13.828 7.962 -4.302 1.00 47.53 98 HIS A C 1
ATOM 763 O O . HIS A 1 98 ? 13.707 6.955 -4.981 1.00 47.53 98 HIS A O 1
ATOM 769 N N . LEU A 1 99 ? 12.802 8.482 -3.619 1.00 45.50 99 LEU A N 1
ATOM 770 C CA . LEU A 1 99 ? 11.462 7.881 -3.565 1.00 45.50 99 LEU A CA 1
ATOM 771 C C . LEU A 1 99 ? 10.704 8.047 -4.889 1.00 45.50 99 LEU A C 1
ATOM 773 O O . LEU A 1 99 ? 10.061 7.099 -5.329 1.00 45.50 99 LEU A O 1
ATOM 777 N N . GLN A 1 100 ? 10.868 9.178 -5.589 1.00 49.28 100 GLN A N 1
ATOM 778 C CA . GLN A 1 100 ? 10.380 9.334 -6.969 1.00 49.28 100 GLN A CA 1
ATOM 779 C C . GLN A 1 100 ? 11.078 8.374 -7.949 1.00 49.28 100 GLN A C 1
ATOM 781 O O . GLN A 1 100 ? 10.488 7.977 -8.945 1.00 49.28 100 GLN A O 1
ATOM 786 N N . LYS A 1 101 ? 12.319 7.956 -7.658 1.00 52.72 101 LYS A N 1
ATOM 787 C CA . LYS A 1 101 ? 13.069 6.955 -8.444 1.00 52.72 101 LYS A CA 1
ATOM 788 C C . LYS A 1 101 ? 12.886 5.511 -7.953 1.00 52.72 101 LYS A C 1
ATOM 790 O O . LYS A 1 101 ? 13.290 4.593 -8.657 1.00 52.72 101 LYS A O 1
ATOM 795 N N . ALA A 1 102 ? 12.309 5.314 -6.767 1.00 59.00 102 ALA A N 1
ATOM 796 C CA . ALA A 1 102 ? 12.136 4.020 -6.101 1.00 59.00 102 ALA A CA 1
ATOM 797 C C . ALA A 1 102 ? 10.664 3.596 -5.980 1.00 59.00 102 ALA A C 1
ATOM 799 O O . ALA A 1 102 ? 10.376 2.571 -5.370 1.00 59.00 102 ALA A O 1
ATOM 800 N N . ALA A 1 103 ? 9.731 4.354 -6.567 1.00 59.84 103 ALA A N 1
ATOM 801 C CA . ALA A 1 103 ? 8.365 3.891 -6.750 1.00 59.84 103 ALA A CA 1
ATOM 802 C C . ALA A 1 103 ? 8.369 2.618 -7.619 1.00 59.84 103 ALA A C 1
ATOM 804 O O . ALA A 1 103 ? 9.066 2.563 -8.639 1.00 59.84 103 ALA A O 1
ATOM 805 N N . PRO A 1 104 ? 7.577 1.595 -7.268 1.00 72.00 104 PRO A N 1
ATOM 806 C CA . PRO A 1 104 ? 6.487 1.596 -6.287 1.00 72.00 104 PRO A CA 1
ATOM 807 C C . PRO A 1 104 ? 6.933 1.430 -4.822 1.00 72.00 104 PRO A C 1
ATOM 809 O O . PRO A 1 104 ? 7.797 0.619 -4.508 1.00 72.00 104 PRO A O 1
ATOM 812 N N . LEU A 1 105 ? 6.263 2.143 -3.913 1.00 81.00 105 LEU A N 1
ATOM 813 C CA . LEU A 1 105 ? 6.474 2.046 -2.462 1.00 81.00 105 LEU A CA 1
ATOM 814 C C . LEU A 1 105 ? 5.218 1.519 -1.780 1.00 81.00 105 LEU A C 1
ATOM 816 O O . LEU A 1 105 ? 4.113 1.814 -2.232 1.00 81.00 105 LEU A O 1
ATOM 820 N N . LEU A 1 106 ? 5.374 0.775 -0.686 1.00 85.38 106 LEU A N 1
ATOM 821 C CA . LEU A 1 106 ? 4.266 0.140 0.023 1.00 85.38 106 LEU A CA 1
ATOM 822 C C . LEU A 1 106 ? 4.321 0.466 1.513 1.00 85.38 106 LEU A C 1
ATOM 824 O O . LEU A 1 106 ? 5.333 0.234 2.171 1.00 85.38 106 LEU A O 1
ATOM 828 N N . TRP A 1 107 ? 3.215 0.954 2.068 1.00 87.62 107 TRP A N 1
ATOM 829 C CA . TRP A 1 107 ? 3.101 1.290 3.484 1.00 87.62 107 TRP A CA 1
ATOM 830 C C . TRP A 1 107 ? 1.927 0.596 4.142 1.00 87.62 107 TRP A C 1
ATOM 832 O O . TRP A 1 107 ? 0.804 0.603 3.644 1.00 87.62 107 TRP A O 1
ATOM 842 N N . LEU A 1 108 ? 2.191 0.076 5.332 1.00 86.56 108 LEU A N 1
ATOM 843 C CA . LEU A 1 108 ? 1.190 -0.397 6.261 1.00 86.56 108 LEU A CA 1
ATOM 844 C C . LEU A 1 108 ? 0.851 0.709 7.260 1.00 86.56 108 LEU A C 1
ATOM 846 O O . LEU A 1 108 ? 1.697 1.148 8.047 1.00 86.56 108 LEU A O 1
ATOM 850 N N . VAL A 1 109 ? -0.404 1.142 7.244 1.00 83.50 109 VAL A N 1
ATOM 851 C CA . VAL A 1 109 ? -0.935 2.189 8.113 1.00 83.50 109 VAL A CA 1
ATOM 852 C C . VAL A 1 109 ? -1.752 1.543 9.230 1.00 83.50 109 VAL A C 1
ATOM 854 O O . VAL A 1 109 ? -2.826 0.979 9.005 1.00 83.50 109 VAL A O 1
ATOM 857 N N . HIS A 1 110 ? -1.238 1.624 10.461 1.00 77.69 110 HIS A N 1
ATOM 858 C CA . HIS A 1 110 ? -1.916 1.129 11.658 1.00 77.69 110 HIS A CA 1
ATOM 859 C C . HIS A 1 110 ? -2.546 2.266 12.453 1.00 77.69 110 HIS A C 1
ATOM 861 O O . HIS A 1 110 ? -1.856 3.140 12.981 1.00 77.69 110 HIS A O 1
ATOM 867 N N . ARG A 1 111 ? -3.860 2.187 12.669 1.00 66.75 111 ARG A N 1
ATOM 868 C CA . ARG A 1 111 ? -4.577 3.190 13.461 1.00 66.75 111 ARG A CA 1
ATOM 869 C C . ARG A 1 111 ? -4.316 3.101 14.967 1.00 66.75 111 ARG A C 1
ATOM 871 O O . ARG A 1 111 ? -4.139 4.135 15.603 1.00 66.75 111 ARG A O 1
ATOM 878 N N . LYS A 1 112 ? -4.290 1.892 15.555 1.00 61.16 112 LYS A N 1
ATOM 879 C CA . LYS A 1 112 ? -4.150 1.708 17.023 1.00 61.16 112 LYS A CA 1
ATOM 880 C C . LYS A 1 112 ? -2.905 2.398 17.579 1.00 61.16 112 LYS A C 1
ATOM 882 O O . LYS A 1 112 ? -2.945 2.946 18.672 1.00 61.16 112 LYS A O 1
ATOM 887 N N . THR A 1 113 ? -1.829 2.373 16.810 1.00 63.31 113 THR A N 1
ATOM 888 C CA . THR A 1 113 ? -0.534 2.951 17.165 1.00 63.31 113 THR A CA 1
ATOM 889 C C . THR A 1 113 ? -0.279 4.283 16.458 1.00 63.31 113 THR A C 1
ATOM 891 O O . THR A 1 113 ? 0.715 4.932 16.762 1.00 63.31 113 THR A O 1
ATOM 894 N N . ARG A 1 114 ? -1.155 4.699 15.524 1.00 66.56 114 ARG A N 1
ATOM 895 C CA . ARG A 1 114 ? -0.931 5.807 14.574 1.00 66.56 114 ARG A CA 1
ATOM 896 C C . ARG A 1 114 ? 0.442 5.725 13.901 1.00 66.56 114 ARG A C 1
ATOM 898 O O . ARG A 1 114 ? 1.090 6.735 13.652 1.00 66.56 114 ARG A O 1
ATOM 905 N N . THR A 1 115 ? 0.904 4.504 13.645 1.00 71.25 115 THR A N 1
ATOM 906 C CA . THR A 1 115 ? 2.206 4.264 13.027 1.00 71.25 115 THR A CA 1
ATOM 907 C C . THR A 1 115 ? 2.015 3.910 11.572 1.00 71.25 115 THR A C 1
ATOM 909 O O . THR A 1 115 ? 1.191 3.054 11.243 1.00 71.25 115 THR A O 1
ATOM 912 N N . MET A 1 116 ? 2.854 4.496 10.733 1.00 76.25 116 MET A N 1
ATOM 913 C CA . MET A 1 116 ? 3.071 4.038 9.372 1.00 76.25 116 MET A CA 1
ATOM 914 C C . MET A 1 116 ? 4.396 3.298 9.310 1.00 76.25 116 MET A C 1
ATOM 916 O O . MET A 1 116 ? 5.394 3.752 9.874 1.00 76.25 116 MET A O 1
ATOM 920 N N . LYS A 1 117 ? 4.384 2.135 8.667 1.00 79.50 117 LYS A N 1
ATOM 921 C CA . LYS A 1 117 ? 5.576 1.329 8.427 1.00 79.50 117 LYS A CA 1
ATOM 922 C C . LYS A 1 117 ? 5.689 1.057 6.944 1.00 79.50 117 LYS A C 1
ATOM 924 O O . LYS A 1 117 ? 4.749 0.556 6.339 1.00 79.50 117 LYS A O 1
ATOM 929 N N . GLU A 1 118 ? 6.833 1.389 6.376 1.00 78.69 118 GLU A N 1
ATOM 930 C CA . GLU A 1 118 ? 7.178 0.956 5.030 1.00 78.69 118 GLU A CA 1
ATOM 931 C C . GLU A 1 118 ? 7.393 -0.560 5.028 1.00 78.69 118 GLU A C 1
ATOM 933 O O . GLU A 1 118 ? 7.998 -1.116 5.952 1.00 78.69 118 GLU A O 1
ATOM 938 N N . LEU A 1 119 ? 6.847 -1.230 4.019 1.00 79.69 119 LEU A N 1
ATOM 939 C CA . LEU A 1 119 ? 7.038 -2.649 3.783 1.00 79.69 119 LEU A CA 1
ATOM 940 C C . LEU A 1 119 ? 7.992 -2.821 2.612 1.00 79.69 119 LEU A C 1
ATOM 942 O O . LEU A 1 119 ? 7.725 -2.366 1.502 1.00 79.69 119 LEU A O 1
ATOM 946 N N . LEU A 1 120 ? 9.084 -3.532 2.867 1.00 76.75 120 LEU A N 1
ATOM 947 C CA . LEU A 1 120 ? 9.997 -3.944 1.815 1.00 76.75 120 LEU A CA 1
ATOM 948 C C . LEU A 1 120 ? 9.358 -5.083 1.024 1.00 76.75 120 LEU A C 1
ATOM 950 O O . LEU A 1 120 ? 8.876 -6.058 1.604 1.00 76.75 120 LEU A O 1
ATOM 954 N N . ILE A 1 121 ? 9.372 -4.953 -0.298 1.00 78.12 121 ILE A N 1
ATOM 955 C CA . ILE A 1 121 ? 8.877 -5.973 -1.216 1.00 78.12 121 ILE A CA 1
ATOM 956 C C . ILE A 1 121 ? 10.090 -6.744 -1.727 1.00 78.12 121 ILE A C 1
ATOM 958 O O . ILE A 1 121 ? 10.940 -6.147 -2.386 1.00 78.12 121 ILE A O 1
ATOM 962 N N . PRO A 1 122 ? 10.207 -8.046 -1.422 1.00 74.50 122 PRO A N 1
ATOM 963 C CA . PRO A 1 122 ? 11.224 -8.884 -2.034 1.00 74.50 122 PRO A CA 1
ATOM 964 C C . PRO A 1 122 ? 11.068 -8.874 -3.558 1.00 74.50 122 PRO A C 1
ATOM 966 O O . PRO A 1 122 ? 9.965 -9.097 -4.067 1.00 74.50 122 PRO A O 1
ATOM 969 N N . ILE A 1 123 ? 12.172 -8.614 -4.252 1.00 76.94 123 ILE A N 1
ATOM 970 C CA . ILE A 1 123 ? 12.269 -8.643 -5.711 1.00 76.94 123 ILE A CA 1
ATOM 971 C C . ILE A 1 123 ? 13.202 -9.797 -6.066 1.00 76.94 12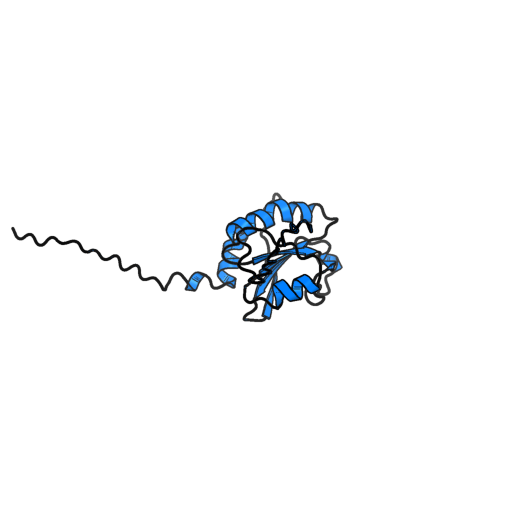3 ILE A C 1
ATOM 973 O O . ILE A 1 123 ? 14.314 -9.875 -5.535 1.00 76.94 123 ILE A O 1
ATOM 977 N N . ASP A 1 124 ? 12.741 -10.689 -6.933 1.00 74.88 124 ASP A N 1
ATOM 978 C CA . ASP A 1 124 ? 13.557 -11.789 -7.431 1.00 74.88 124 ASP A CA 1
ATOM 979 C C . ASP A 1 124 ? 14.674 -11.271 -8.359 1.00 74.88 124 ASP A C 1
ATOM 981 O O . ASP A 1 124 ? 14.600 -10.146 -8.864 1.00 74.88 124 ASP A O 1
ATOM 985 N N . PRO A 1 125 ? 15.741 -12.055 -8.610 1.00 73.19 125 PRO A N 1
ATOM 986 C CA . PRO A 1 125 ? 16.856 -11.621 -9.458 1.00 73.19 125 PRO A CA 1
ATOM 987 C C . PRO A 1 125 ? 16.453 -11.236 -10.889 1.00 73.19 125 PRO A C 1
ATOM 989 O O . PRO A 1 125 ? 17.172 -10.492 -11.552 1.00 73.19 125 PRO A O 1
ATOM 992 N N . ASP A 1 126 ? 15.319 -11.749 -11.366 1.00 76.75 126 ASP A N 1
ATOM 993 C CA . ASP A 1 126 ? 14.727 -11.439 -12.669 1.00 76.75 126 ASP A CA 1
ATOM 994 C C . ASP A 1 126 ? 13.865 -10.158 -12.660 1.00 76.75 126 AS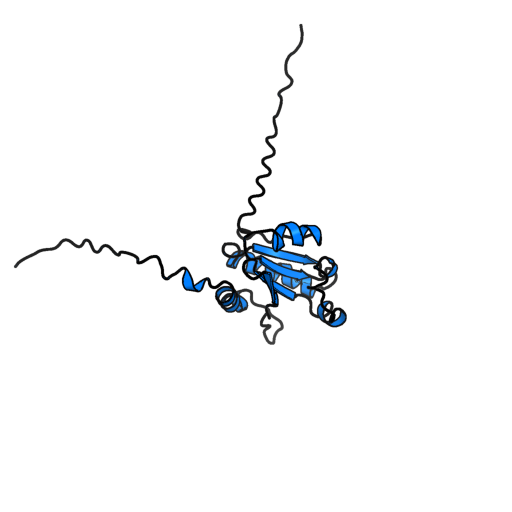P A C 1
ATOM 996 O O . ASP A 1 126 ? 13.340 -9.757 -13.699 1.00 76.75 126 ASP A O 1
ATOM 1000 N N . GLY A 1 127 ? 13.733 -9.496 -11.507 1.00 69.75 127 GLY A N 1
ATOM 1001 C CA . GLY A 1 127 ? 12.916 -8.299 -11.318 1.00 69.75 127 GLY A CA 1
ATOM 1002 C C . GLY A 1 127 ? 11.451 -8.582 -10.978 1.00 69.75 127 GLY A C 1
ATOM 1003 O O . GLY A 1 127 ? 10.671 -7.635 -10.839 1.00 69.75 127 GLY A O 1
ATOM 1004 N N . THR A 1 128 ? 11.054 -9.850 -10.839 1.00 78.88 128 THR A N 1
ATOM 1005 C CA . THR A 1 128 ? 9.671 -10.221 -10.537 1.00 78.88 128 THR A CA 1
ATOM 1006 C C . THR A 1 128 ? 9.337 -9.948 -9.070 1.00 78.88 128 THR A C 1
ATOM 1008 O O . THR A 1 128 ? 10.134 -10.172 -8.160 1.00 78.88 128 THR A O 1
ATOM 1011 N N . MET A 1 129 ? 8.120 -9.457 -8.826 1.00 83.31 129 MET A N 1
ATOM 1012 C CA . MET A 1 129 ? 7.568 -9.257 -7.485 1.00 83.31 129 MET A CA 1
ATOM 1013 C C . MET A 1 129 ? 6.366 -10.173 -7.280 1.00 83.31 129 MET A C 1
ATOM 1015 O O . MET A 1 129 ? 5.406 -10.147 -8.052 1.00 83.31 129 MET A O 1
ATOM 1019 N N . HIS A 1 130 ? 6.379 -10.937 -6.192 1.00 85.00 130 HIS A N 1
ATOM 1020 C CA . HIS A 1 130 ? 5.308 -11.872 -5.864 1.00 85.00 130 HIS A CA 1
ATOM 1021 C C . HIS A 1 130 ? 4.458 -11.354 -4.696 1.00 85.00 130 HIS A C 1
ATOM 1023 O O . HIS A 1 130 ? 4.965 -11.282 -3.583 1.00 85.00 130 HIS A O 1
ATOM 1029 N N . PRO A 1 131 ? 3.148 -11.082 -4.867 1.00 86.81 131 PRO A N 1
ATOM 1030 C CA . PRO A 1 131 ? 2.272 -10.613 -3.780 1.00 86.81 131 PRO A CA 1
ATOM 1031 C C . PRO A 1 131 ? 2.266 -11.504 -2.532 1.00 86.81 131 PRO A C 1
ATOM 1033 O O . PRO A 1 131 ? 2.024 -11.040 -1.421 1.00 86.81 131 PRO A O 1
ATOM 1036 N N . HIS A 1 132 ? 2.538 -12.800 -2.702 1.00 87.00 132 HIS A N 1
ATOM 1037 C CA . HIS A 1 132 ? 2.556 -13.762 -1.603 1.00 87.00 132 HIS A CA 1
ATOM 1038 C C . HIS A 1 132 ? 3.761 -13.574 -0.668 1.00 87.00 132 HIS A C 1
ATOM 1040 O O . HIS A 1 132 ? 3.687 -13.963 0.499 1.00 87.00 132 HIS A O 1
ATOM 1046 N N . SER A 1 133 ? 4.850 -12.958 -1.146 1.00 84.31 133 SER A N 1
ATOM 1047 C CA . SER A 1 133 ? 6.101 -12.812 -0.391 1.00 84.31 133 SER A CA 1
ATOM 1048 C C . SER A 1 133 ? 5.951 -11.912 0.841 1.00 84.31 133 SER A C 1
ATOM 1050 O O . SER A 1 133 ? 6.621 -12.124 1.848 1.00 84.31 133 SER A O 1
ATOM 1052 N N . ILE A 1 134 ? 5.013 -10.961 0.809 1.00 85.06 134 ILE A N 1
ATOM 1053 C CA . ILE A 1 134 ? 4.764 -10.019 1.910 1.00 85.06 134 ILE A CA 1
ATOM 1054 C C . ILE A 1 134 ? 3.689 -10.494 2.899 1.00 85.06 134 ILE A C 1
ATOM 1056 O O . ILE A 1 134 ? 3.506 -9.876 3.948 1.00 85.06 134 ILE A O 1
ATOM 1060 N N . LEU A 1 135 ? 2.984 -11.600 2.623 1.00 86.50 135 LEU A N 1
ATOM 1061 C CA . LEU A 1 135 ? 1.878 -12.075 3.471 1.00 86.50 135 LEU A CA 1
ATOM 1062 C C . LEU A 1 135 ? 2.336 -12.451 4.884 1.00 86.50 135 LEU A C 1
ATOM 1064 O O . LEU A 1 135 ? 1.615 -12.204 5.852 1.00 86.50 135 LEU A O 1
ATOM 1068 N N . GLY A 1 136 ? 3.529 -13.040 5.011 1.00 84.12 136 GLY A N 1
ATOM 1069 C CA . GLY A 1 136 ? 4.112 -13.376 6.311 1.00 84.12 136 GLY A CA 1
ATOM 1070 C C . GLY A 1 136 ? 4.359 -12.129 7.159 1.00 84.12 136 GLY A C 1
ATOM 1071 O O . GLY A 1 136 ? 3.967 -12.083 8.327 1.00 84.12 136 GLY A O 1
ATOM 1072 N N . GLU A 1 137 ? 4.929 -11.090 6.548 1.00 84.88 137 GLU A N 1
ATOM 1073 C CA . GLU A 1 137 ? 5.202 -9.819 7.217 1.00 84.88 137 GLU A CA 1
ATOM 1074 C C . GLU A 1 137 ? 3.913 -9.079 7.582 1.00 84.88 137 GLU A C 1
ATOM 1076 O O . GLU A 1 137 ? 3.765 -8.624 8.717 1.00 84.88 137 GLU A O 1
ATOM 1081 N N . LEU A 1 138 ? 2.938 -9.035 6.671 1.00 85.75 138 LEU A N 1
ATOM 1082 C CA . LEU A 1 138 ? 1.621 -8.453 6.932 1.00 85.75 138 LEU A CA 1
ATOM 1083 C C . LEU A 1 138 ? 0.932 -9.134 8.117 1.00 85.75 138 LEU A C 1
ATOM 1085 O O . LEU A 1 138 ? 0.458 -8.456 9.028 1.00 85.75 138 LEU A O 1
ATOM 1089 N N . ARG A 1 139 ? 0.926 -10.473 8.161 1.00 84.69 139 ARG A N 1
ATOM 1090 C CA . ARG A 1 139 ? 0.353 -11.234 9.285 1.00 84.69 139 ARG A CA 1
ATOM 1091 C C . ARG A 1 139 ? 1.056 -10.935 10.605 1.00 84.69 139 ARG A C 1
ATOM 1093 O O . ARG A 1 139 ? 0.381 -10.813 11.627 1.00 84.69 139 ARG A O 1
ATOM 1100 N N . ARG A 1 140 ? 2.387 -10.805 10.580 1.00 83.50 140 ARG A N 1
ATOM 1101 C CA . ARG A 1 140 ? 3.203 -10.463 11.753 1.00 83.50 140 ARG A CA 1
ATOM 1102 C C . ARG A 1 140 ? 2.878 -9.063 12.274 1.00 83.50 140 ARG A C 1
ATOM 1104 O O . ARG A 1 140 ? 2.683 -8.901 13.474 1.00 83.50 140 ARG A O 1
ATOM 1111 N N . GLN A 1 141 ? 2.793 -8.068 11.391 1.00 81.88 141 GLN A N 1
ATOM 1112 C CA . GLN A 1 141 ? 2.515 -6.678 11.773 1.00 81.88 141 GLN A CA 1
ATOM 1113 C C . GLN A 1 141 ? 1.063 -6.466 12.221 1.00 81.88 141 GLN A C 1
ATOM 1115 O O . GLN A 1 141 ? 0.805 -5.687 13.136 1.00 81.88 141 GLN A O 1
ATOM 1120 N N . LEU A 1 142 ? 0.109 -7.177 11.614 1.00 79.38 142 LEU A N 1
ATOM 1121 C CA . LEU A 1 142 ? -1.312 -7.089 11.958 1.00 79.38 142 LEU A CA 1
ATOM 1122 C C . LEU A 1 142 ? -1.711 -7.918 13.196 1.00 79.38 142 LEU A C 1
ATOM 1124 O O . LEU A 1 142 ? -2.871 -7.859 13.595 1.00 79.38 142 LEU A O 1
ATOM 1128 N N . ASP A 1 143 ? -0.782 -8.663 13.817 1.00 73.94 143 ASP A N 1
ATOM 1129 C CA . ASP A 1 143 ? -1.029 -9.563 14.968 1.00 73.94 143 ASP A CA 1
ATOM 1130 C C . ASP A 1 143 ? -2.203 -10.543 14.721 1.00 73.94 143 ASP A C 1
ATOM 1132 O O . ASP A 1 143 ? -2.926 -10.952 15.633 1.00 73.94 143 ASP A O 1
ATOM 1136 N N . LEU A 1 144 ? -2.410 -10.936 13.454 1.00 60.56 144 LEU A N 1
ATOM 1137 C CA . LEU A 1 144 ? -3.491 -11.845 13.039 1.00 60.56 144 LEU A CA 1
ATOM 1138 C C . LEU A 1 144 ? -3.282 -13.275 13.564 1.00 60.56 144 LEU A C 1
ATOM 1140 O O . LEU A 1 144 ? -4.216 -14.078 13.592 1.00 60.56 144 LEU A O 1
ATOM 1144 N N . SER A 1 145 ? -2.072 -13.593 14.029 1.00 47.53 145 SER A N 1
ATOM 1145 C CA . SER A 1 145 ? -1.714 -14.879 14.631 1.00 47.53 145 SER A CA 1
ATOM 1146 C C . SER A 1 145 ? -2.406 -15.146 15.972 1.00 47.53 145 SER A C 1
ATOM 1148 O O . SER A 1 145 ? -2.511 -16.306 16.363 1.00 47.53 145 SER A O 1
ATOM 1150 N N . LYS A 1 146 ? -2.948 -14.128 16.659 1.00 46.97 146 LYS A N 1
ATOM 1151 C CA . LYS A 1 146 ? -3.674 -14.325 17.931 1.00 46.97 146 LYS A CA 1
ATOM 1152 C C . LYS A 1 146 ? -5.162 -14.645 17.777 1.00 46.97 146 LYS A C 1
ATOM 1154 O O . LYS A 1 146 ? -5.809 -14.989 18.763 1.00 46.97 146 LYS A O 1
ATOM 1159 N N . SER A 1 147 ? -5.724 -14.574 16.567 1.00 39.69 147 SER A N 1
ATOM 1160 C CA . SER A 1 147 ? -7.160 -14.834 16.355 1.00 39.69 147 SER A CA 1
ATOM 1161 C C . SER A 1 147 ? -7.501 -16.323 16.158 1.00 39.69 147 SER A C 1
ATOM 1163 O O . SER A 1 147 ? -8.644 -16.731 16.357 1.00 39.69 147 SER A O 1
ATOM 1165 N N . ILE A 1 148 ? -6.513 -17.185 15.881 1.00 43.91 148 ILE A N 1
ATOM 1166 C CA . ILE A 1 148 ? -6.709 -18.643 15.712 1.00 43.91 148 ILE A CA 1
ATOM 1167 C C . ILE A 1 148 ? -6.325 -19.411 16.994 1.00 43.91 148 ILE A C 1
ATOM 1169 O O . ILE A 1 148 ? -5.817 -20.524 16.956 1.00 43.91 148 ILE A O 1
ATOM 1173 N N . GLN A 1 149 ? -6.557 -18.813 18.164 1.00 42.16 149 GLN A N 1
ATOM 1174 C CA . GLN A 1 149 ? -6.348 -19.473 19.462 1.00 42.16 149 GLN A CA 1
ATOM 1175 C C . GLN A 1 149 ? -7.556 -19.324 20.405 1.00 42.16 149 GLN A C 1
ATOM 1177 O O . GLN A 1 149 ? -7.430 -19.478 21.615 1.00 42.16 149 GLN A O 1
ATOM 1182 N N . GLY A 1 150 ? -8.743 -19.027 19.851 1.00 39.69 150 GLY A N 1
ATOM 1183 C CA . GLY A 1 150 ? -9.976 -18.795 20.620 1.00 39.69 150 GLY A CA 1
ATOM 1184 C C . GLY A 1 150 ? -11.172 -19.687 20.272 1.00 39.69 150 GLY A C 1
ATOM 1185 O O . GLY A 1 150 ? -12.075 -19.831 21.092 1.00 39.69 150 GLY A O 1
ATOM 1186 N N . LYS A 1 151 ? -11.201 -20.349 19.108 1.00 38.28 151 LYS A N 1
ATOM 1187 C CA . LYS A 1 151 ? -12.204 -21.390 18.836 1.00 38.28 151 LYS A CA 1
ATOM 1188 C C . LYS A 1 151 ? -11.591 -22.750 19.111 1.00 38.28 151 LYS A C 1
ATOM 1190 O O . LYS A 1 151 ? -11.121 -23.438 18.213 1.00 38.28 151 LYS A O 1
ATOM 1195 N N . LYS A 1 152 ? -11.635 -23.137 20.387 1.00 39.53 152 LYS A N 1
ATOM 1196 C CA . LYS A 1 152 ? -11.638 -24.545 20.780 1.00 39.53 152 LYS A CA 1
ATOM 1197 C C . LYS A 1 152 ? -12.790 -25.189 20.001 1.00 39.53 152 LYS A C 1
ATOM 1199 O O . LYS A 1 152 ? -13.950 -25.029 20.372 1.00 39.53 152 LYS A O 1
ATOM 1204 N N . LEU A 1 153 ? -12.482 -25.832 18.876 1.00 39.94 153 LEU A N 1
ATOM 1205 C CA . LEU A 1 153 ? -13.378 -26.786 18.242 1.00 39.94 153 LEU A CA 1
ATOM 1206 C C . LEU A 1 153 ? -13.654 -27.837 19.316 1.00 39.94 153 LEU A C 1
ATOM 1208 O O . LEU A 1 153 ? -12.827 -28.708 19.580 1.00 39.94 153 LEU A O 1
ATOM 1212 N N . LYS A 1 154 ? -14.795 -27.711 20.000 1.00 47.09 154 LYS A N 1
ATOM 1213 C CA . LYS A 1 154 ? -15.420 -28.853 20.650 1.00 47.09 154 LYS A CA 1
ATOM 1214 C C . LYS A 1 154 ? -15.812 -29.780 19.505 1.00 47.09 154 LYS A C 1
ATOM 1216 O O . LYS A 1 154 ? -16.911 -29.680 18.975 1.00 47.09 154 LYS A O 1
ATOM 1221 N N . LEU A 1 155 ? -14.885 -30.640 19.094 1.00 42.59 155 LEU A N 1
ATOM 1222 C CA . LEU A 1 155 ? -15.249 -31.907 18.486 1.00 42.59 155 LEU A CA 1
ATOM 1223 C C . LEU A 1 155 ? -15.996 -32.661 19.585 1.00 42.59 155 LEU A C 1
ATOM 1225 O O . LEU A 1 155 ? -15.394 -33.297 20.446 1.00 42.59 155 LEU A O 1
ATOM 1229 N N . GLY A 1 156 ? -17.312 -32.468 19.624 1.00 38.94 156 GLY A N 1
ATOM 1230 C CA . GLY A 1 156 ? -18.203 -33.372 20.319 1.00 38.94 156 GLY A CA 1
ATOM 1231 C C . GLY A 1 156 ? -18.127 -34.700 19.587 1.00 38.94 156 GLY A C 1
ATOM 1232 O O . GLY A 1 156 ? -18.879 -34.927 18.648 1.00 38.94 156 GLY A O 1
ATOM 1233 N N . PHE A 1 157 ? -17.194 -35.558 19.991 1.00 45.50 157 PHE A N 1
ATOM 1234 C CA . PHE A 1 157 ? -17.348 -36.985 19.771 1.00 45.50 157 PHE A CA 1
ATOM 1235 C C . PHE A 1 157 ? -18.443 -37.451 20.726 1.00 45.50 157 PHE A C 1
ATOM 1237 O O . PHE A 1 157 ? -18.185 -37.886 21.843 1.00 45.50 157 PHE A O 1
ATOM 1244 N N . GLN A 1 158 ? -19.686 -37.277 20.286 1.00 43.41 158 GLN A N 1
ATOM 1245 C CA . GLN A 1 158 ? -20.816 -38.047 20.774 1.00 43.41 158 GLN A CA 1
ATOM 1246 C C . GLN A 1 158 ? -20.803 -39.341 19.958 1.00 43.41 158 GLN A C 1
ATOM 1248 O O . GLN A 1 158 ? -21.422 -39.450 18.905 1.00 43.41 158 GLN A O 1
ATOM 1253 N N . GLY A 1 159 ? -19.935 -40.257 20.380 1.00 38.16 159 GLY A N 1
ATOM 1254 C CA . GLY A 1 159 ? -19.906 -41.629 19.908 1.00 38.16 159 GLY A CA 1
ATOM 1255 C C . GLY A 1 159 ? -20.461 -42.500 21.015 1.00 38.16 159 GLY A C 1
ATOM 1256 O O . GLY A 1 159 ? -19.698 -42.988 21.844 1.00 38.16 159 GLY A O 1
ATOM 1257 N N . ASP A 1 160 ? -21.782 -42.645 21.034 1.00 51.09 160 ASP A N 1
ATOM 1258 C CA . ASP A 1 160 ? -22.444 -43.761 21.693 1.00 51.09 160 ASP A CA 1
ATOM 1259 C C . ASP A 1 160 ? -21.859 -45.066 21.135 1.00 51.09 160 ASP A C 1
ATOM 1261 O O . ASP A 1 160 ? -21.960 -45.340 19.937 1.00 51.09 160 ASP A O 1
ATOM 1265 N N . ASN A 1 161 ? -21.207 -45.853 21.988 1.00 39.66 161 ASN A N 1
ATOM 1266 C CA . ASN A 1 161 ? 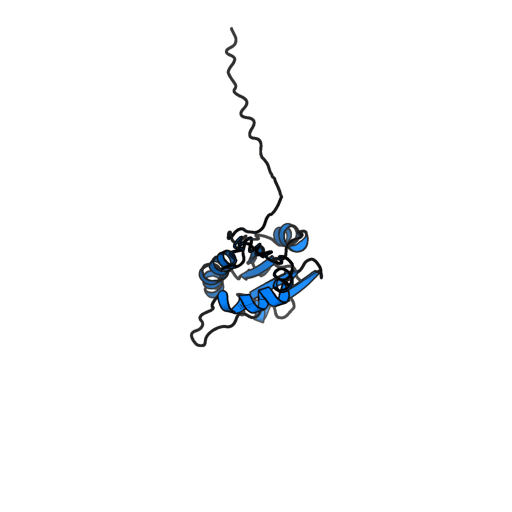-21.250 -47.313 21.931 1.00 39.66 161 ASN A CA 1
ATOM 1267 C C . ASN A 1 161 ? -20.617 -47.881 23.204 1.00 39.66 161 ASN A C 1
ATOM 1269 O O . ASN A 1 161 ? -19.477 -48.343 23.227 1.00 39.66 161 ASN A O 1
ATOM 1273 N N . GLU A 1 162 ? -21.413 -47.870 24.270 1.00 44.78 162 GLU A N 1
ATOM 1274 C CA . GLU A 1 162 ? -21.464 -49.035 25.143 1.00 44.78 162 GLU A CA 1
ATOM 1275 C C . GLU A 1 162 ? -21.831 -50.253 24.287 1.00 44.78 162 GLU A C 1
ATOM 1277 O O . GLU A 1 162 ? -22.943 -50.355 23.770 1.00 44.78 162 GLU A O 1
ATOM 1282 N N . LYS A 1 163 ? -20.896 -51.190 24.145 1.00 48.50 163 LYS A N 1
ATOM 1283 C CA . LYS A 1 163 ? -21.233 -52.608 24.054 1.00 48.50 163 LYS A CA 1
ATOM 1284 C C . LYS A 1 163 ? -20.251 -53.391 24.907 1.00 48.50 163 LYS A C 1
ATOM 1286 O O . LYS A 1 163 ? -19.103 -53.594 24.523 1.00 48.50 163 LYS A O 1
ATOM 1291 N N . GLU A 1 164 ? -20.749 -53.810 26.065 1.00 38.97 164 GLU A N 1
ATOM 1292 C CA . GLU A 1 164 ? -20.412 -55.100 26.654 1.00 38.97 164 GLU A CA 1
ATOM 1293 C C . GLU A 1 164 ? -20.499 -56.193 25.578 1.00 38.97 164 GLU A C 1
ATOM 1295 O O . GLU A 1 164 ? -21.487 -56.246 24.837 1.00 38.97 164 GLU A O 1
ATOM 1300 N N . LEU A 1 165 ? -19.458 -57.024 25.493 1.00 37.78 165 LEU A N 1
ATOM 1301 C CA . LEU A 1 165 ? -19.500 -58.490 25.406 1.00 37.78 165 LEU A CA 1
ATOM 1302 C C . LEU A 1 165 ? -18.084 -59.039 25.630 1.00 37.78 165 LEU A C 1
ATOM 1304 O O . LEU A 1 165 ? -17.146 -58.533 24.974 1.00 37.78 165 LEU A O 1
#

Radius of gyration: 23.32 Å; chains: 1; bounding box: 77×76×43 Å

pLDDT: mean 70.1, std 19.73, range [28.94, 93.44]

Sequence (165 aa):
MDSKGLTRVTVVMCVLLGIGLSNGQLVKLNSRDDFEKKVVAEKNAWLIAGLESDLSASRHFEKHFMVQLDKLVGDWINVGTIQVEDLPKDMQKPNVEHLQKAAPLLWLVHRKTRTMKELLIPIDPDGTMHPHSILGELRRQLDLSKSIQGKKLKLGFQGDNEKEL